Protein AF-A0A370PQ72-F1 (afdb_monomer_lite)

Secondary structure (DSSP, 8-state):
----PBP-HHHHHHHHHHHHHTT-HHHHHHHHHHTEEE-TTTSSEEEEEE-TTT-SEEES-EEEBSSSTT-EEEHHHHHHHHTT----GGGTT--B--BS-TT--GGG--SB--HHHHHHHHHHHHHTS----

Foldseek 3Di:
DDPFAFDDLVVLLVVLLVCLQVPVNVVSLVSQLQQWAQDPPPRWTFGPAAAPPPRHGAIHKKWAWSHDRRHIHHPVVVVCLVVVNDDPDPCNPTHTDIPVDPPDDPVSRDRGDDPVNVVVVVVVCVVVVDPDD

InterPro domains:
  IPR000433 Zinc finger, ZZ-type [PF00569] (47-80)
  IPR000433 Zinc finger, ZZ-type [SM00291] (45-87)
  IPR043145 Zinc finger, ZZ-type superfamily [G3DSA:3.30.60.90] (40-97)

Structure (mmCIF, N/CA/C/O backbone):
data_AF-A0A370PQ72-F1
#
_entry.id   AF-A0A370PQ72-F1
#
loop_
_atom_site.group_PDB
_atom_site.id
_atom_site.type_symbol
_atom_site.label_atom_id
_atom_site.label_alt_id
_atom_site.label_comp_id
_atom_site.label_asym_id
_atom_site.label_entity_id
_atom_site.label_seq_id
_atom_site.pdbx_PDB_ins_code
_atom_site.Cartn_x
_atom_site.Cartn_y
_atom_site.Cartn_z
_atom_site.occupancy
_atom_site.B_iso_or_equiv
_atom_site.auth_seq_id
_atom_site.auth_comp_id
_atom_site.auth_asym_id
_atom_site.auth_atom_id
_atom_site.pdbx_PDB_model_num
ATOM 1 N N . MET A 1 1 ? -9.631 19.372 22.341 1.00 42.56 1 MET A N 1
ATOM 2 C CA . MET A 1 1 ? -8.202 19.004 22.424 1.00 42.56 1 MET A CA 1
ATOM 3 C C . MET A 1 1 ? -7.981 17.812 21.500 1.00 42.56 1 MET A C 1
ATOM 5 O O . MET A 1 1 ? -8.591 16.778 21.732 1.00 42.56 1 MET A O 1
ATOM 9 N N . VAL A 1 2 ? -7.277 17.975 20.376 1.00 52.75 2 VAL A N 1
ATOM 10 C CA . VAL A 1 2 ? -7.075 16.874 19.415 1.00 52.75 2 VAL A CA 1
ATOM 11 C C . VAL A 1 2 ? -5.879 16.058 19.892 1.00 52.75 2 VAL A C 1
ATOM 13 O O . VAL A 1 2 ? -4.760 16.562 19.888 1.00 52.75 2 VAL A O 1
ATOM 16 N N . LEU A 1 3 ? -6.121 14.828 20.342 1.00 49.47 3 LEU A N 1
ATOM 17 C CA . LEU A 1 3 ? -5.055 13.859 20.578 1.00 49.47 3 LEU A CA 1
ATOM 18 C C . LEU A 1 3 ? -4.413 13.542 19.225 1.00 49.47 3 LEU A C 1
ATOM 20 O O . LEU A 1 3 ? -5.049 12.951 18.358 1.00 49.47 3 LEU A O 1
ATOM 24 N N . LYS A 1 4 ? -3.173 13.991 19.036 1.00 65.00 4 LYS A N 1
ATOM 25 C CA . LYS A 1 4 ? -2.342 13.650 17.882 1.00 65.00 4 LYS A CA 1
ATOM 26 C C . LYS A 1 4 ? -1.516 12.416 18.241 1.00 65.00 4 LYS A C 1
ATOM 28 O O . LYS A 1 4 ? -0.361 12.528 18.641 1.00 65.00 4 LYS A O 1
ATOM 33 N N . THR A 1 5 ? -2.137 11.242 18.192 1.00 78.56 5 THR A N 1
ATOM 34 C CA . THR A 1 5 ? -1.425 9.976 18.408 1.00 78.56 5 THR A CA 1
ATOM 35 C C . THR A 1 5 ? -0.536 9.715 17.200 1.00 78.56 5 THR A C 1
ATOM 37 O O . THR A 1 5 ? -1.042 9.681 16.078 1.00 78.56 5 THR A O 1
ATOM 40 N N . LYS A 1 6 ? 0.774 9.544 17.411 1.00 85.94 6 LYS A N 1
ATOM 41 C CA . LYS A 1 6 ? 1.697 9.176 16.330 1.00 85.94 6 LYS A CA 1
ATOM 42 C C . LYS A 1 6 ? 1.274 7.860 15.688 1.00 85.94 6 LYS A C 1
ATOM 44 O O . LYS A 1 6 ? 0.823 6.943 16.378 1.00 85.94 6 LYS A O 1
ATOM 49 N N . LYS A 1 7 ? 1.441 7.775 14.372 1.00 89.12 7 LYS A N 1
ATOM 50 C CA . LYS A 1 7 ? 1.219 6.539 13.629 1.00 89.12 7 LYS A CA 1
ATOM 51 C C . LYS A 1 7 ? 2.169 5.454 14.129 1.00 89.12 7 LYS A C 1
ATOM 53 O O . LYS A 1 7 ? 3.330 5.718 14.437 1.00 89.12 7 LYS A O 1
ATOM 58 N N . ASN A 1 8 ? 1.664 4.228 14.199 1.00 91.19 8 ASN A N 1
ATOM 59 C CA . ASN A 1 8 ? 2.478 3.047 14.444 1.00 91.19 8 ASN A CA 1
ATOM 60 C C . ASN A 1 8 ? 2.706 2.359 13.094 1.00 91.19 8 ASN A C 1
ATOM 62 O O . ASN A 1 8 ? 1.797 1.722 12.564 1.00 91.19 8 ASN A O 1
ATOM 66 N N . ALA A 1 9 ? 3.910 2.522 12.543 1.00 88.69 9 ALA A N 1
ATOM 67 C CA . ALA A 1 9 ? 4.260 1.997 11.225 1.00 88.69 9 ALA A CA 1
ATOM 68 C C . ALA A 1 9 ? 4.162 0.464 11.152 1.00 88.69 9 ALA A C 1
ATOM 70 O O . ALA A 1 9 ? 3.722 -0.062 10.134 1.00 88.69 9 ALA A O 1
ATOM 71 N N . PHE A 1 10 ? 4.488 -0.249 12.240 1.00 90.88 10 PHE A N 1
ATOM 72 C CA . PHE A 1 10 ? 4.355 -1.709 12.304 1.00 90.88 10 PHE A CA 1
ATOM 73 C C . PHE A 1 10 ? 2.891 -2.135 12.219 1.00 90.88 10 PHE A C 1
ATOM 75 O O . PHE A 1 10 ? 2.542 -2.959 11.384 1.00 90.88 10 PHE A O 1
ATOM 82 N N . PHE A 1 11 ? 2.017 -1.501 13.008 1.00 93.88 11 PHE A N 1
ATOM 83 C CA . PHE A 1 11 ? 0.578 -1.773 12.956 1.00 93.88 11 PHE A CA 1
ATOM 84 C C . PHE A 1 11 ? -0.001 -1.536 11.557 1.00 93.88 11 PHE A C 1
ATOM 86 O O . PHE A 1 11 ? -0.744 -2.369 11.050 1.00 93.88 11 PHE A O 1
ATOM 93 N N . LEU A 1 12 ? 0.333 -0.403 10.933 1.00 94.31 12 LEU A N 1
ATOM 94 C CA . LEU A 1 12 ? -0.157 -0.074 9.595 1.00 94.31 12 LEU A CA 1
ATOM 95 C C . LEU A 1 12 ? 0.387 -1.044 8.543 1.00 94.31 12 LEU A C 1
ATOM 97 O O . LEU A 1 12 ? -0.362 -1.471 7.671 1.00 94.31 12 LEU A O 1
ATOM 101 N N . SER A 1 13 ? 1.664 -1.417 8.643 1.00 91.94 13 SER A N 1
ATOM 102 C CA . SER A 1 13 ? 2.272 -2.426 7.776 1.00 91.94 13 SER A CA 1
ATOM 103 C C . SER A 1 13 ? 1.525 -3.755 7.887 1.00 91.94 13 SER A C 1
ATOM 105 O O . SER A 1 13 ? 0.974 -4.225 6.895 1.00 91.94 13 SER A O 1
ATOM 107 N N . ASP A 1 14 ? 1.414 -4.318 9.090 1.00 93.62 14 ASP A N 1
ATOM 108 C CA . ASP A 1 14 ? 0.747 -5.605 9.303 1.00 93.62 14 ASP A CA 1
ATOM 109 C C . ASP A 1 14 ? -0.715 -5.571 8.851 1.00 93.62 14 ASP A C 1
ATOM 111 O O . ASP A 1 14 ? -1.154 -6.450 8.112 1.00 93.62 14 ASP A O 1
ATOM 115 N N . LEU A 1 15 ? -1.463 -4.523 9.215 1.00 95.69 15 LEU A N 1
ATOM 116 C CA . LEU A 1 15 ? -2.854 -4.371 8.795 1.00 95.69 15 LEU A CA 1
ATOM 117 C C . LEU A 1 15 ? -2.986 -4.333 7.265 1.00 95.69 15 LEU A C 1
ATOM 119 O O . LEU A 1 15 ? -3.865 -4.997 6.720 1.00 95.69 15 LEU A O 1
ATOM 123 N N . SER A 1 16 ? -2.120 -3.591 6.567 1.00 95.88 16 SER A N 1
ATOM 124 C CA . SER A 1 16 ? -2.154 -3.523 5.100 1.00 95.88 16 SER A CA 1
ATOM 125 C C . SER A 1 16 ? -1.887 -4.880 4.439 1.00 95.88 16 SER A C 1
ATOM 127 O O . SER A 1 16 ? -2.586 -5.245 3.491 1.00 95.88 16 SER A O 1
ATOM 129 N N . TYR A 1 17 ? -0.962 -5.677 4.984 1.00 94.06 17 TYR A N 1
ATOM 130 C CA . TYR A 1 17 ? -0.685 -7.020 4.474 1.00 94.06 17 TYR A CA 1
ATOM 131 C C . TYR A 1 17 ? -1.814 -8.006 4.765 1.00 94.06 17 TYR A C 1
ATOM 133 O O . TYR A 1 17 ? -2.203 -8.745 3.864 1.00 94.06 17 TYR A O 1
ATOM 141 N N . TYR A 1 18 ? -2.405 -7.986 5.963 1.00 94.44 18 TYR A N 1
ATOM 142 C CA . TYR A 1 18 ? -3.556 -8.842 6.262 1.00 94.44 18 TYR A CA 1
ATOM 143 C C . TYR A 1 18 ? -4.759 -8.520 5.371 1.00 94.44 18 TYR A C 1
ATOM 145 O O . TYR A 1 18 ? -5.382 -9.436 4.840 1.00 94.44 18 TYR A O 1
ATOM 153 N N . LEU A 1 19 ? -5.062 -7.234 5.154 1.00 96.31 19 LEU A N 1
ATOM 154 C CA . LEU A 1 19 ? -6.135 -6.810 4.245 1.00 96.31 19 LEU A CA 1
ATOM 155 C C . LEU A 1 19 ? -5.877 -7.277 2.807 1.00 96.31 19 LEU A C 1
ATOM 157 O O . LEU A 1 19 ? -6.796 -7.732 2.131 1.00 96.31 19 LEU A O 1
ATOM 161 N N . THR A 1 20 ? -4.620 -7.228 2.368 1.00 94.88 20 THR A N 1
ATOM 162 C CA . THR A 1 20 ? -4.202 -7.753 1.064 1.00 94.88 20 THR A CA 1
ATOM 163 C C . THR A 1 20 ? -4.428 -9.265 0.972 1.00 94.88 20 THR A C 1
ATOM 165 O O . THR A 1 20 ? -5.039 -9.734 0.018 1.00 94.88 20 THR A O 1
ATOM 168 N N . GLN A 1 21 ? -4.018 -10.031 1.988 1.00 91.88 21 GLN A N 1
ATOM 169 C CA . GLN A 1 21 ? -4.162 -11.493 2.010 1.00 91.88 21 GLN A CA 1
ATOM 170 C C . GLN A 1 21 ? -5.618 -11.971 1.972 1.00 91.88 21 GLN A C 1
ATOM 172 O O . GLN A 1 21 ? -5.893 -13.042 1.437 1.00 91.88 21 GLN A O 1
ATOM 177 N N . ILE A 1 22 ? -6.551 -11.192 2.524 1.00 93.31 22 ILE A N 1
ATOM 178 C CA . ILE A 1 22 ? -7.988 -11.500 2.465 1.00 93.31 22 ILE A CA 1
ATOM 179 C C . ILE A 1 22 ? -8.682 -10.914 1.224 1.00 93.31 22 ILE A C 1
ATOM 181 O O . ILE A 1 22 ? -9.898 -11.037 1.093 1.00 93.31 22 ILE A O 1
ATOM 185 N N . GLY A 1 23 ? -7.934 -10.272 0.321 1.00 94.25 23 GLY A N 1
ATOM 186 C CA . GLY A 1 23 ? -8.447 -9.704 -0.927 1.00 94.25 23 GLY A CA 1
ATOM 187 C C . GLY A 1 23 ? -9.127 -8.335 -0.800 1.00 94.25 23 GLY A C 1
ATOM 188 O O . GLY A 1 23 ? -9.688 -7.845 -1.779 1.00 94.25 23 GLY A O 1
ATOM 189 N N . ASP A 1 24 ? -9.074 -7.674 0.362 1.00 96.69 24 ASP A N 1
ATOM 190 C CA . ASP A 1 24 ? -9.580 -6.303 0.543 1.00 96.69 24 ASP A CA 1
ATOM 191 C C . ASP A 1 24 ? -8.512 -5.275 0.145 1.00 96.69 24 ASP A C 1
ATOM 193 O O . ASP A 1 24 ? -7.982 -4.509 0.955 1.00 96.69 24 ASP A O 1
ATOM 197 N N . PHE A 1 25 ? -8.184 -5.271 -1.147 1.00 96.38 25 PHE A N 1
ATOM 198 C CA . PHE A 1 25 ? -7.157 -4.404 -1.728 1.00 96.38 25 PHE A CA 1
ATOM 199 C C . PHE A 1 25 ? -7.493 -2.913 -1.613 1.00 96.38 25 PHE A C 1
ATOM 201 O O . PHE A 1 25 ? -6.591 -2.077 -1.505 1.00 96.38 25 PHE A O 1
ATOM 208 N N . ALA A 1 26 ? -8.784 -2.569 -1.598 1.00 96.50 26 ALA A N 1
ATOM 209 C CA . ALA A 1 26 ? -9.236 -1.196 -1.412 1.00 96.50 26 ALA A CA 1
ATOM 210 C C . ALA A 1 26 ? -8.861 -0.693 -0.011 1.00 96.50 26 ALA A C 1
ATOM 212 O O . ALA A 1 26 ? -8.231 0.357 0.128 1.00 96.50 26 ALA A O 1
ATOM 213 N N . SER A 1 27 ? -9.167 -1.471 1.033 1.00 97.50 27 SER A N 1
ATOM 214 C CA . SER A 1 27 ? -8.780 -1.106 2.396 1.00 97.50 27 SER A CA 1
ATOM 215 C C . SER A 1 27 ? -7.268 -1.198 2.602 1.00 97.50 27 SER A C 1
ATOM 217 O O . SER A 1 27 ? -6.702 -0.334 3.269 1.00 97.50 27 SER A O 1
ATOM 219 N N . ALA A 1 28 ? -6.594 -2.182 1.997 1.00 97.12 28 ALA A N 1
ATOM 220 C CA . ALA A 1 28 ? -5.136 -2.293 2.048 1.00 97.12 28 ALA A CA 1
ATOM 221 C C . ALA A 1 28 ? -4.445 -1.039 1.490 1.00 97.12 28 ALA A C 1
ATOM 223 O O . ALA A 1 28 ? -3.557 -0.486 2.137 1.00 97.12 28 ALA A O 1
ATOM 224 N N . THR A 1 29 ? -4.902 -0.538 0.338 1.00 97.25 29 THR A N 1
ATOM 225 C CA . THR A 1 29 ? -4.399 0.697 -0.287 1.00 97.25 29 THR A CA 1
ATOM 226 C C . THR A 1 29 ? -4.538 1.906 0.639 1.00 97.25 29 THR A C 1
ATOM 228 O O . THR A 1 29 ? -3.579 2.657 0.828 1.00 97.25 29 THR A O 1
ATOM 231 N N . ILE A 1 30 ? -5.701 2.066 1.285 1.00 96.62 30 ILE A N 1
ATOM 232 C CA . ILE A 1 30 ? -5.940 3.157 2.245 1.00 96.62 30 ILE A CA 1
ATOM 233 C C . ILE A 1 30 ? -4.932 3.096 3.399 1.00 96.62 30 ILE A C 1
ATOM 235 O O . ILE A 1 30 ? -4.382 4.127 3.791 1.00 96.62 30 ILE A O 1
ATOM 239 N N . VAL A 1 31 ? -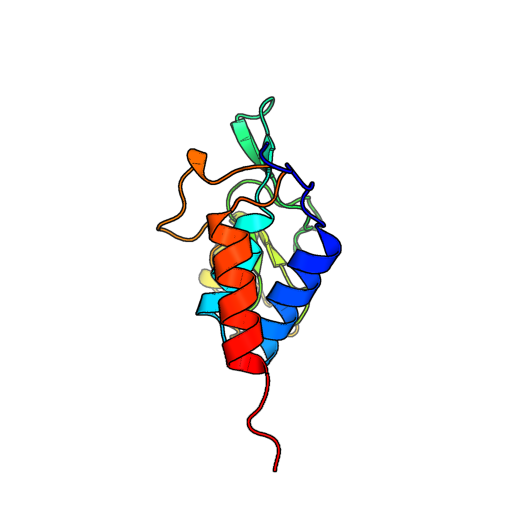4.662 1.900 3.931 1.00 96.62 31 VAL A N 1
ATOM 240 C CA . VAL A 1 31 ? -3.708 1.706 5.034 1.00 96.62 31 VAL A CA 1
ATOM 241 C C . VAL A 1 31 ? -2.267 1.927 4.573 1.00 96.62 31 VAL A C 1
ATOM 243 O O . VAL A 1 31 ? -1.518 2.622 5.259 1.00 96.62 31 VAL A O 1
ATOM 246 N N . HIS A 1 32 ? -1.879 1.420 3.402 1.00 96.25 32 HIS A N 1
ATOM 247 C CA . HIS A 1 32 ? -0.554 1.664 2.828 1.00 96.25 32 HIS A CA 1
ATOM 248 C C . HIS A 1 32 ? -0.279 3.161 2.636 1.00 96.25 32 HIS A C 1
ATOM 250 O O . HIS A 1 32 ? 0.792 3.634 3.015 1.00 96.25 32 HIS A O 1
ATOM 256 N N . ASN A 1 33 ? -1.252 3.928 2.138 1.00 96.00 33 ASN A N 1
ATOM 257 C CA . ASN A 1 33 ? -1.134 5.382 2.007 1.00 96.00 33 ASN A CA 1
ATOM 258 C C . ASN A 1 33 ? -0.859 6.084 3.347 1.00 96.00 33 ASN A C 1
ATOM 260 O O . ASN A 1 33 ? -0.202 7.124 3.381 1.00 96.00 33 ASN A O 1
ATOM 264 N N . GLN A 1 34 ? -1.319 5.525 4.473 1.00 94.44 34 GLN A N 1
ATOM 265 C CA . GLN A 1 34 ? -1.025 6.101 5.786 1.00 94.44 34 GLN A CA 1
ATOM 266 C C . GLN A 1 34 ? 0.436 5.948 6.209 1.00 94.44 34 GLN A C 1
ATOM 268 O O . GLN A 1 34 ? 0.862 6.700 7.086 1.00 94.44 34 GLN A O 1
ATOM 273 N N . ASN A 1 35 ? 1.195 5.035 5.603 1.00 91.69 35 ASN A N 1
ATOM 274 C CA . ASN A 1 35 ? 2.621 4.847 5.870 1.00 91.69 35 ASN A CA 1
ATOM 275 C C . ASN A 1 35 ? 3.531 5.779 5.054 1.00 91.69 35 ASN A C 1
ATOM 277 O O . ASN A 1 35 ? 4.750 5.713 5.208 1.00 91.69 35 ASN A O 1
ATOM 281 N N . ILE A 1 36 ? 2.967 6.648 4.211 1.00 93.00 36 ILE A N 1
ATOM 282 C CA . ILE A 1 36 ? 3.745 7.611 3.432 1.00 93.00 36 ILE A CA 1
ATOM 283 C C . ILE A 1 36 ? 4.254 8.719 4.353 1.00 93.00 36 ILE A C 1
ATOM 285 O O . ILE A 1 36 ? 3.474 9.411 5.014 1.00 93.00 36 ILE A O 1
ATOM 289 N N . VAL A 1 37 ? 5.570 8.918 4.349 1.00 88.12 37 VAL A N 1
ATOM 290 C CA . VAL A 1 37 ? 6.231 10.032 5.026 1.00 88.12 37 VAL A CA 1
ATOM 291 C C . VAL A 1 37 ? 6.673 11.033 3.968 1.00 88.12 37 VAL A C 1
ATOM 293 O O . VAL A 1 37 ? 7.389 10.691 3.033 1.00 88.12 37 VAL A O 1
ATOM 296 N N . VAL A 1 38 ? 6.245 12.287 4.101 1.00 84.38 38 VAL A N 1
ATOM 297 C CA . VAL A 1 38 ? 6.730 13.365 3.234 1.00 84.38 38 VAL A CA 1
ATOM 298 C C . VAL A 1 38 ? 8.076 13.823 3.782 1.00 84.38 38 VAL A C 1
ATOM 300 O O . VAL A 1 38 ? 8.128 14.439 4.849 1.00 84.38 38 VAL A O 1
ATOM 303 N N . ASP A 1 39 ? 9.164 13.503 3.081 1.00 76.19 39 ASP A N 1
ATOM 304 C CA . ASP A 1 39 ? 10.495 13.951 3.476 1.00 76.19 39 ASP A CA 1
ATOM 305 C C . ASP A 1 39 ? 10.646 15.443 3.148 1.00 76.19 39 ASP A C 1
ATOM 307 O O . ASP A 1 39 ? 10.745 15.853 1.988 1.00 76.19 39 ASP A O 1
ATOM 311 N N . ALA A 1 40 ? 10.660 16.268 4.196 1.00 68.06 40 ALA A N 1
ATOM 312 C CA . ALA A 1 40 ? 10.798 17.717 4.090 1.00 68.06 40 ALA A CA 1
ATOM 313 C C . ALA A 1 40 ? 12.170 18.168 3.550 1.00 68.06 40 ALA A C 1
ATOM 315 O O . ALA A 1 40 ? 12.319 19.332 3.185 1.00 68.06 40 ALA A O 1
ATOM 316 N N . THR A 1 41 ? 13.165 17.277 3.513 1.00 67.25 41 THR A N 1
ATOM 317 C CA . THR A 1 41 ? 14.538 17.582 3.086 1.00 67.25 41 THR A CA 1
ATOM 318 C C . THR A 1 41 ? 14.797 17.232 1.622 1.00 67.25 41 THR A C 1
ATOM 320 O O . THR A 1 41 ? 15.470 17.993 0.931 1.00 67.25 41 THR A O 1
ATOM 323 N N . MET A 1 42 ? 14.226 16.125 1.136 1.00 60.97 42 MET A N 1
ATOM 324 C CA . MET A 1 42 ? 14.432 15.618 -0.229 1.00 60.97 42 MET A CA 1
ATOM 325 C C . MET A 1 42 ? 13.270 15.949 -1.180 1.00 60.97 42 MET A C 1
ATOM 327 O O . MET A 1 42 ? 13.407 15.805 -2.390 1.00 60.97 42 MET A O 1
ATOM 331 N N . GLY A 1 43 ? 12.111 16.375 -0.664 1.00 64.12 43 GLY A N 1
ATOM 332 C CA . GLY A 1 43 ? 10.915 16.659 -1.471 1.00 64.12 43 GLY A CA 1
ATOM 333 C C . GLY A 1 43 ? 10.199 15.410 -2.003 1.00 64.12 43 GLY A C 1
ATOM 334 O O . GLY A 1 43 ? 9.087 15.520 -2.536 1.00 64.12 43 GLY A O 1
ATOM 335 N N . ASP A 1 44 ? 10.780 14.230 -1.806 1.00 81.00 44 ASP A N 1
ATOM 336 C CA . ASP A 1 44 ? 10.224 12.944 -2.204 1.00 81.00 44 ASP A CA 1
ATOM 337 C C . ASP A 1 44 ? 9.407 12.271 -1.095 1.00 81.00 44 ASP A C 1
ATOM 339 O O . ASP A 1 44 ? 9.433 12.639 0.082 1.00 81.00 44 ASP A O 1
ATOM 343 N N . LEU A 1 45 ? 8.610 11.289 -1.510 1.00 91.06 45 LEU A N 1
ATOM 344 C CA . LEU A 1 45 ? 7.811 10.457 -0.619 1.00 91.06 45 LEU A CA 1
ATOM 345 C C . LEU A 1 45 ? 8.673 9.296 -0.130 1.00 91.06 45 LEU A C 1
ATOM 347 O O . LEU A 1 45 ? 9.158 8.512 -0.941 1.00 91.06 45 LEU A O 1
ATOM 351 N N . ALA A 1 46 ? 8.865 9.180 1.176 1.00 91.00 46 ALA A N 1
ATOM 352 C CA . ALA A 1 46 ? 9.579 8.071 1.782 1.00 91.00 46 ALA A CA 1
ATOM 353 C C . ALA A 1 46 ? 8.594 6.996 2.245 1.00 91.00 46 ALA A C 1
ATOM 355 O O . ALA A 1 46 ? 7.549 7.291 2.837 1.00 91.00 46 ALA A O 1
ATOM 356 N N . HIS A 1 47 ? 8.964 5.738 2.016 1.00 91.75 47 HIS A N 1
ATOM 357 C CA . HIS A 1 47 ? 8.252 4.578 2.537 1.00 91.75 47 HIS A CA 1
ATOM 358 C C . HIS A 1 47 ? 9.131 3.866 3.559 1.00 91.75 47 HIS A C 1
ATOM 360 O O . HIS A 1 47 ? 10.334 3.718 3.359 1.00 91.75 47 HIS A O 1
ATOM 366 N N . GLY A 1 48 ? 8.532 3.363 4.637 1.00 89.19 48 GLY A N 1
ATOM 367 C CA . GLY A 1 48 ? 9.209 2.473 5.588 1.00 89.19 48 GLY A CA 1
ATOM 368 C C . GLY A 1 48 ? 9.421 1.057 5.036 1.00 89.19 48 GLY A C 1
ATOM 369 O O . GLY A 1 48 ? 9.104 0.098 5.729 1.00 89.19 48 GLY A O 1
ATOM 370 N N . ALA A 1 49 ? 9.861 0.927 3.781 1.00 92.50 49 ALA A N 1
ATOM 371 C CA . ALA A 1 49 ? 10.013 -0.336 3.062 1.00 92.50 49 ALA A CA 1
ATOM 372 C C . ALA A 1 49 ? 11.271 -0.339 2.180 1.00 92.50 49 ALA A C 1
ATOM 374 O O . ALA A 1 49 ? 11.736 0.710 1.725 1.00 92.50 49 ALA A O 1
ATOM 375 N N . ILE A 1 50 ? 11.794 -1.539 1.934 1.00 95.06 50 ILE A N 1
ATOM 376 C CA . ILE A 1 50 ? 12.963 -1.807 1.093 1.00 95.06 50 ILE A CA 1
ATOM 377 C C . ILE A 1 50 ? 12.475 -2.546 -0.151 1.00 95.06 50 ILE A C 1
ATOM 379 O O . ILE A 1 50 ? 11.588 -3.385 -0.055 1.00 95.06 50 ILE A O 1
ATOM 383 N N . CYS A 1 51 ? 13.031 -2.225 -1.316 1.00 95.69 51 CYS A N 1
ATOM 384 C CA . CYS A 1 51 ? 12.721 -2.937 -2.550 1.00 95.69 51 CYS A CA 1
ATOM 385 C C . CYS A 1 51 ? 13.330 -4.342 -2.513 1.00 95.69 51 CYS A C 1
ATOM 387 O O . CYS A 1 51 ? 14.552 -4.470 -2.470 1.00 95.69 51 CYS A O 1
ATOM 389 N N . ASP A 1 52 ? 12.521 -5.389 -2.640 1.00 94.62 52 ASP A N 1
ATOM 390 C CA . ASP A 1 52 ? 12.982 -6.787 -2.625 1.00 94.62 52 ASP A CA 1
ATOM 391 C C . ASP A 1 52 ? 13.823 -7.181 -3.848 1.00 94.62 52 ASP A C 1
ATOM 393 O O . ASP A 1 52 ? 14.403 -8.263 -3.902 1.00 94.62 52 ASP A O 1
ATOM 397 N N . SER A 1 53 ? 13.898 -6.314 -4.861 1.00 92.75 53 SER A N 1
ATOM 398 C CA . SER A 1 53 ? 14.711 -6.552 -6.054 1.00 92.75 53 SER A CA 1
ATOM 399 C C . SER A 1 53 ? 16.072 -5.863 -6.006 1.00 92.75 53 SER A C 1
ATOM 401 O O . SER A 1 53 ? 17.087 -6.508 -6.269 1.00 92.75 53 SER A O 1
ATOM 403 N N . CYS A 1 54 ? 16.115 -4.557 -5.717 1.00 94.56 54 CYS A N 1
ATOM 404 C CA . CYS A 1 54 ? 17.371 -3.799 -5.701 1.00 94.56 54 CYS A CA 1
ATOM 405 C C . CYS A 1 54 ? 17.953 -3.603 -4.297 1.00 94.56 54 CYS A C 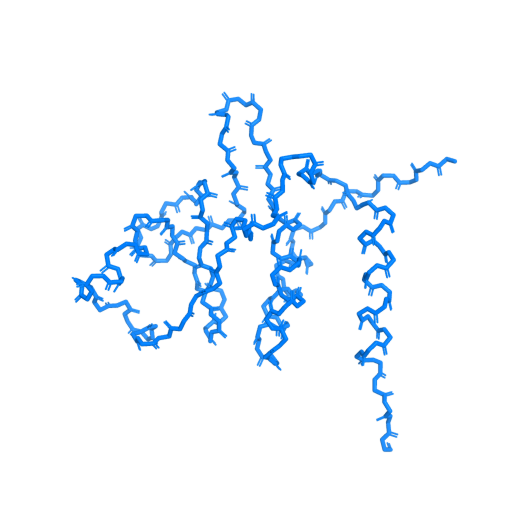1
ATOM 407 O O . CYS A 1 54 ? 19.109 -3.213 -4.191 1.00 94.56 54 CYS A O 1
ATOM 409 N N . HIS A 1 55 ? 17.196 -3.931 -3.247 1.00 95.38 55 HIS A N 1
ATOM 410 C CA . HIS A 1 55 ? 17.566 -3.795 -1.834 1.00 95.38 55 HIS A CA 1
ATOM 411 C C . HIS A 1 55 ? 17.791 -2.351 -1.355 1.00 95.38 55 HIS A C 1
ATOM 413 O O . HIS A 1 55 ? 18.325 -2.140 -0.267 1.00 95.38 55 HIS A O 1
ATOM 419 N N . ASP A 1 56 ? 17.336 -1.360 -2.124 1.00 95.88 56 ASP A N 1
ATOM 420 C CA . ASP A 1 56 ? 17.357 0.048 -1.723 1.00 95.88 56 ASP A CA 1
ATOM 421 C C . ASP A 1 56 ? 16.065 0.453 -1.004 1.00 95.88 56 ASP A C 1
ATOM 423 O O . ASP A 1 56 ? 14.987 -0.104 -1.249 1.00 95.88 56 ASP A O 1
ATOM 427 N N . SER A 1 57 ? 16.158 1.481 -0.157 1.00 95.00 57 SER A N 1
ATOM 428 C CA . SER A 1 57 ? 14.991 2.149 0.426 1.00 95.00 57 SER A CA 1
ATOM 429 C C . SER A 1 57 ? 14.064 2.682 -0.667 1.00 95.00 57 SER A C 1
ATOM 431 O O . SER A 1 57 ? 14.510 3.321 -1.623 1.00 95.00 57 SER A O 1
ATOM 433 N N . ILE A 1 58 ? 12.759 2.456 -0.518 1.00 95.44 58 ILE A N 1
ATOM 434 C CA . ILE A 1 58 ? 11.786 2.875 -1.527 1.00 95.44 58 ILE A CA 1
ATOM 435 C C . ILE A 1 58 ? 11.426 4.351 -1.343 1.00 95.44 58 ILE A C 1
ATOM 437 O O . ILE A 1 58 ? 10.816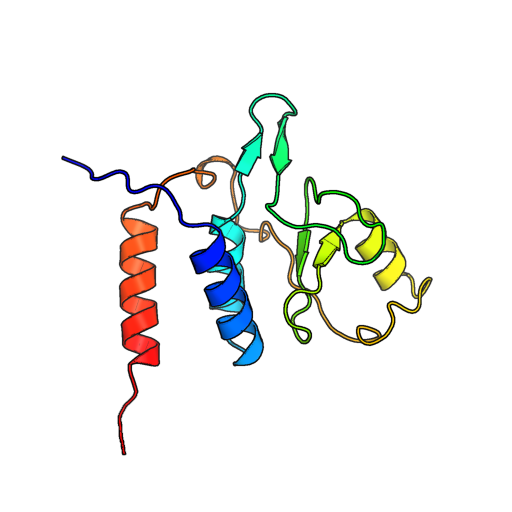 4.745 -0.346 1.00 95.44 58 ILE A O 1
ATOM 441 N N . MET A 1 59 ? 11.748 5.142 -2.367 1.00 94.44 59 MET A N 1
ATOM 442 C CA . MET A 1 59 ? 11.375 6.549 -2.499 1.00 94.44 59 MET A CA 1
ATOM 443 C C . MET A 1 59 ? 10.392 6.739 -3.663 1.00 94.44 59 MET A C 1
ATOM 445 O O . MET A 1 59 ? 10.417 5.998 -4.650 1.00 94.44 59 MET A O 1
ATOM 449 N N . GLY A 1 60 ? 9.521 7.740 -3.562 1.00 94.19 60 GLY A N 1
ATOM 450 C CA . GLY A 1 60 ? 8.509 8.048 -4.568 1.00 94.19 60 GLY A CA 1
ATOM 451 C C . GLY A 1 60 ? 7.359 7.041 -4.554 1.00 94.19 60 GLY A C 1
ATOM 452 O O . GLY A 1 60 ? 6.539 7.048 -3.635 1.00 94.19 60 GLY A O 1
ATOM 453 N N . ILE A 1 61 ? 7.268 6.202 -5.590 1.00 95.94 61 ILE A N 1
ATOM 454 C CA . ILE A 1 61 ? 6.195 5.208 -5.735 1.00 95.94 61 ILE A CA 1
ATOM 455 C C . ILE A 1 61 ? 6.691 3.835 -5.275 1.00 95.94 61 ILE A C 1
ATOM 457 O O . ILE A 1 61 ? 7.701 3.322 -5.768 1.00 95.94 61 ILE A O 1
ATOM 461 N N . ARG A 1 62 ? 5.924 3.235 -4.369 1.00 97.31 62 ARG A N 1
ATOM 462 C CA . ARG A 1 62 ? 6.052 1.871 -3.869 1.00 97.31 62 ARG A CA 1
ATOM 463 C C . ARG A 1 62 ? 4.980 0.982 -4.489 1.00 97.31 62 ARG A C 1
ATOM 465 O O . ARG A 1 62 ? 3.818 1.376 -4.585 1.00 97.31 62 ARG A O 1
ATOM 472 N N . TYR A 1 63 ? 5.375 -0.233 -4.838 1.00 97.12 63 TYR A N 1
ATOM 473 C CA . TYR A 1 63 ? 4.510 -1.259 -5.394 1.00 97.12 63 TYR A CA 1
ATOM 474 C C . TYR A 1 63 ? 4.522 -2.493 -4.480 1.00 97.12 63 TYR A C 1
ATOM 476 O O . TYR A 1 63 ? 5.394 -3.343 -4.660 1.00 97.12 63 TYR A O 1
ATOM 484 N N . PRO A 1 64 ? 3.628 -2.597 -3.474 1.00 96.38 64 PRO A N 1
ATOM 485 C CA . PRO A 1 64 ? 3.470 -3.826 -2.700 1.00 96.38 64 PRO A CA 1
ATOM 486 C C . PRO A 1 64 ? 2.745 -4.887 -3.536 1.00 96.38 64 PRO A C 1
ATOM 488 O O . PRO A 1 64 ? 1.763 -4.593 -4.225 1.00 96.38 64 PRO A O 1
ATOM 491 N N . CYS A 1 65 ? 3.227 -6.126 -3.482 1.00 95.38 65 CYS A N 1
ATOM 492 C CA . CYS A 1 65 ? 2.598 -7.264 -4.142 1.00 95.38 65 CYS A CA 1
ATOM 493 C C . CYS A 1 65 ? 1.227 -7.534 -3.519 1.00 95.38 65 CYS A C 1
ATOM 495 O O . CYS A 1 65 ? 1.090 -7.574 -2.298 1.00 95.38 65 CYS A O 1
ATOM 497 N N . ASN A 1 66 ? 0.212 -7.768 -4.350 1.00 94.06 66 ASN A N 1
ATOM 498 C CA . ASN A 1 66 ? -1.130 -8.066 -3.851 1.00 94.06 66 ASN A CA 1
ATOM 499 C C . ASN A 1 66 ? -1.325 -9.541 -3.446 1.00 94.06 66 ASN A C 1
ATOM 501 O O . ASN A 1 66 ? -2.394 -9.919 -2.976 1.00 94.06 66 ASN A O 1
ATOM 505 N N . THR A 1 67 ? -0.307 -10.376 -3.658 1.00 91.56 67 THR A N 1
ATOM 506 C CA . THR A 1 67 ? -0.359 -11.823 -3.416 1.00 91.56 67 THR A CA 1
ATOM 507 C C . THR A 1 67 ? 0.653 -12.248 -2.354 1.00 91.56 67 THR A C 1
ATOM 509 O O . THR A 1 67 ? 0.335 -13.029 -1.458 1.00 91.56 67 THR A O 1
ATOM 512 N N . CYS A 1 68 ? 1.880 -11.729 -2.430 1.00 90.81 68 CYS A N 1
ATOM 513 C CA . CYS A 1 68 ? 2.954 -12.083 -1.510 1.00 90.81 68 CYS A CA 1
ATOM 514 C C . CYS A 1 68 ? 2.991 -11.115 -0.322 1.00 90.81 68 CYS A C 1
ATOM 516 O O . CYS A 1 68 ? 3.050 -9.901 -0.530 1.00 90.81 68 CYS A O 1
ATOM 518 N N . PRO A 1 69 ? 3.017 -11.619 0.921 1.00 86.81 69 PRO A N 1
ATOM 519 C CA . PRO A 1 69 ? 3.201 -10.762 2.078 1.00 86.81 69 PRO A CA 1
ATOM 520 C C . PRO A 1 69 ? 4.626 -10.200 2.078 1.00 86.81 69 PRO A C 1
ATOM 522 O O . PRO A 1 69 ? 5.581 -10.926 1.809 1.00 86.81 69 PRO A O 1
ATOM 525 N N . TYR A 1 70 ? 4.758 -8.920 2.415 1.00 88.00 70 TYR A N 1
ATOM 526 C CA . TYR A 1 70 ? 6.047 -8.241 2.567 1.00 88.00 70 TYR A CA 1
ATOM 527 C C . TYR A 1 70 ? 6.954 -8.252 1.327 1.00 88.00 70 TYR A C 1
ATOM 529 O O . TYR A 1 70 ? 8.166 -8.195 1.488 1.00 88.00 70 TYR A O 1
ATOM 537 N N . TYR A 1 71 ? 6.386 -8.315 0.116 1.00 93.06 71 TYR A N 1
ATOM 538 C CA . TYR A 1 71 ? 7.150 -8.149 -1.124 1.00 93.06 71 TYR A CA 1
ATOM 539 C C . TYR A 1 71 ? 6.828 -6.804 -1.776 1.00 93.06 71 TYR A C 1
ATOM 541 O O . TYR A 1 71 ? 5.702 -6.577 -2.222 1.00 93.06 71 TYR A O 1
ATOM 549 N N . ASP A 1 72 ? 7.819 -5.929 -1.863 1.00 95.62 72 ASP A N 1
ATOM 550 C CA . ASP A 1 72 ? 7.712 -4.559 -2.335 1.00 95.62 72 ASP A CA 1
ATOM 551 C C . ASP A 1 72 ? 8.696 -4.278 -3.474 1.00 95.62 72 ASP A C 1
ATOM 553 O O . ASP A 1 72 ? 9.880 -4.605 -3.415 1.00 95.62 72 ASP A O 1
ATOM 557 N N . LEU A 1 73 ? 8.231 -3.577 -4.506 1.00 95.81 73 LEU A N 1
ATOM 558 C CA . LEU A 1 73 ? 9.083 -3.043 -5.564 1.00 95.81 73 LEU A CA 1
ATOM 559 C C . LEU A 1 73 ? 9.089 -1.513 -5.537 1.00 95.81 73 LEU A C 1
ATOM 561 O O . LEU A 1 73 ? 8.068 -0.858 -5.323 1.00 95.81 73 LEU A O 1
ATOM 565 N N . CYS A 1 74 ? 10.251 -0.921 -5.803 1.00 96.81 74 CYS A N 1
ATOM 566 C CA . CYS A 1 74 ? 10.339 0.490 -6.163 1.00 96.81 74 CYS A CA 1
ATOM 567 C C . CYS A 1 74 ? 9.893 0.705 -7.619 1.00 96.81 74 CYS A C 1
ATOM 569 O O . CYS A 1 74 ? 9.784 -0.239 -8.407 1.00 96.81 74 CYS A O 1
ATOM 571 N N . HIS A 1 75 ? 9.681 1.964 -8.008 1.00 96.06 75 HIS A N 1
ATOM 572 C CA . HIS A 1 75 ? 9.219 2.297 -9.357 1.00 96.06 75 HIS A CA 1
ATOM 573 C C . HIS A 1 75 ? 10.114 1.766 -10.487 1.00 96.06 75 HIS A C 1
ATOM 575 O O . HIS A 1 75 ? 9.602 1.243 -11.476 1.00 96.06 75 HIS A O 1
ATOM 581 N N . SER A 1 76 ? 11.439 1.849 -10.342 1.00 94.81 76 SER A N 1
ATOM 582 C CA . SER A 1 76 ? 12.372 1.381 -11.372 1.00 94.81 76 SER A CA 1
ATOM 583 C C . SER A 1 76 ? 12.341 -0.141 -11.536 1.00 94.81 76 SER A C 1
ATOM 585 O O . SER A 1 76 ? 12.351 -0.633 -12.665 1.00 94.81 76 SER A O 1
ATOM 587 N N . CYS A 1 77 ? 12.245 -0.897 -10.438 1.00 94.81 77 CYS A N 1
ATOM 588 C CA . CYS A 1 77 ? 12.084 -2.350 -10.492 1.00 94.81 77 CYS A CA 1
ATOM 589 C C . CYS A 1 77 ? 10.713 -2.755 -11.044 1.00 94.81 77 CYS A C 1
ATOM 591 O O . CYS A 1 77 ? 10.650 -3.677 -11.854 1.00 94.81 77 CYS A O 1
ATOM 593 N N . MET A 1 78 ? 9.642 -2.034 -10.699 1.00 95.56 78 MET A N 1
ATOM 594 C CA . MET A 1 78 ? 8.312 -2.288 -11.262 1.00 95.56 78 MET A CA 1
ATOM 595 C C . MET A 1 78 ? 8.262 -2.038 -12.778 1.00 95.56 78 MET A C 1
ATOM 597 O O . MET A 1 78 ? 7.648 -2.813 -13.504 1.00 95.56 78 MET A O 1
ATOM 601 N N . SER A 1 79 ? 8.949 -1.009 -13.286 1.00 93.88 79 SER A N 1
ATOM 602 C CA . SER A 1 79 ? 9.050 -0.782 -14.738 1.00 93.88 79 SER A CA 1
ATOM 603 C C . SER A 1 79 ? 9.682 -1.985 -15.446 1.00 93.88 79 SER A C 1
ATOM 605 O O . SER A 1 79 ? 9.155 -2.467 -16.440 1.00 93.88 79 SER A O 1
ATOM 607 N N . ARG A 1 80 ? 10.769 -2.534 -14.886 1.00 90.81 80 ARG A N 1
ATOM 608 C CA . ARG A 1 80 ? 11.439 -3.727 -15.437 1.00 90.81 80 ARG A CA 1
ATOM 609 C C . ARG A 1 80 ? 10.573 -4.985 -15.345 1.00 90.81 80 ARG A C 1
ATOM 611 O O . ARG A 1 80 ? 10.665 -5.843 -16.220 1.00 90.81 80 ARG A O 1
ATOM 618 N N . TYR A 1 81 ? 9.767 -5.099 -14.288 1.00 90.75 81 TYR A N 1
ATOM 619 C CA . TYR A 1 81 ? 8.764 -6.154 -14.135 1.00 90.75 81 TYR A CA 1
ATOM 620 C C . TYR A 1 81 ? 7.721 -6.091 -15.252 1.00 90.75 81 TYR A C 1
ATOM 622 O O . TYR A 1 81 ? 7.490 -7.093 -15.925 1.00 90.75 81 TYR A O 1
ATOM 630 N N . ALA A 1 82 ? 7.152 -4.909 -15.498 1.00 87.06 82 ALA A N 1
ATOM 631 C CA . ALA A 1 82 ? 6.128 -4.702 -16.518 1.00 87.06 82 ALA A CA 1
ATOM 632 C C . ALA A 1 82 ? 6.632 -4.980 -17.946 1.00 87.06 82 ALA A C 1
ATOM 634 O O . ALA A 1 82 ? 5.893 -5.526 -18.761 1.00 87.06 82 ALA A O 1
ATOM 635 N N . ASP A 1 83 ? 7.903 -4.683 -18.226 1.00 86.12 83 ASP A N 1
ATOM 636 C CA . ASP A 1 83 ? 8.523 -4.929 -19.534 1.00 86.12 83 ASP A CA 1
ATOM 637 C C . ASP A 1 83 ? 8.847 -6.418 -19.792 1.00 86.12 83 ASP A C 1
ATOM 639 O O . ASP A 1 83 ? 9.441 -6.763 -20.814 1.00 86.12 83 ASP A O 1
ATOM 643 N N . GLY A 1 84 ? 8.512 -7.320 -18.858 1.00 74.81 84 GLY A N 1
ATOM 644 C CA . GLY A 1 84 ? 8.854 -8.746 -18.935 1.00 74.81 84 GLY A CA 1
ATOM 645 C C . GLY A 1 84 ? 10.359 -9.020 -18.828 1.00 74.81 84 GLY A C 1
ATOM 646 O O . GLY A 1 84 ? 10.813 -10.131 -19.097 1.00 74.81 84 GLY A O 1
ATOM 647 N N . GLY A 1 85 ? 11.144 -8.006 -18.448 1.00 61.03 85 GLY A N 1
ATOM 648 C CA . GLY A 1 85 ? 12.604 -8.028 -18.479 1.00 61.03 85 GLY A CA 1
ATOM 649 C C . GLY A 1 85 ? 13.256 -8.734 -17.292 1.00 61.03 85 GLY A C 1
ATOM 650 O O . GLY A 1 85 ? 14.466 -8.957 -17.315 1.00 61.03 85 GLY A O 1
ATOM 651 N N . ALA A 1 86 ? 12.499 -9.093 -16.252 1.00 62.22 86 ALA A N 1
ATOM 652 C CA . ALA A 1 86 ? 13.043 -9.806 -15.103 1.00 62.22 86 ALA A CA 1
ATOM 653 C C . ALA A 1 86 ? 12.060 -10.831 -14.523 1.00 62.22 86 ALA A C 1
ATOM 655 O O . ALA A 1 86 ? 10.868 -10.580 -14.371 1.00 62.22 86 ALA A O 1
ATOM 656 N N . THR A 1 87 ? 12.592 -12.001 -14.167 1.00 64.44 87 THR A N 1
ATOM 657 C CA . THR A 1 87 ? 11.908 -13.001 -13.345 1.00 64.44 87 THR A CA 1
ATOM 658 C C . THR A 1 87 ? 12.083 -12.608 -11.882 1.00 64.44 87 THR A C 1
ATOM 660 O O . THR A 1 87 ? 13.143 -12.836 -11.296 1.00 64.44 87 THR A O 1
ATOM 663 N N . PHE A 1 88 ? 11.064 -12.006 -11.275 1.00 72.50 88 PHE A N 1
ATOM 664 C CA . PHE A 1 88 ? 11.090 -11.583 -9.868 1.00 72.50 88 PHE A CA 1
ATOM 665 C C . PHE A 1 88 ? 10.707 -12.746 -8.944 1.00 72.50 88 PHE A C 1
ATOM 667 O O . PHE A 1 88 ? 9.773 -12.669 -8.148 1.00 72.50 88 PHE A O 1
ATOM 674 N N . GLY A 1 89 ? 11.415 -13.870 -9.104 1.00 74.88 89 GLY A N 1
ATOM 675 C CA . GLY A 1 89 ? 11.210 -15.096 -8.336 1.00 74.88 89 GLY A CA 1
ATOM 676 C C . GLY A 1 89 ? 9.743 -15.539 -8.298 1.00 74.88 89 GLY A C 1
ATOM 677 O O . GLY A 1 89 ? 9.090 -15.670 -9.337 1.00 74.88 89 GLY A O 1
ATOM 678 N N . ALA A 1 90 ? 9.237 -15.742 -7.079 1.00 80.62 90 ALA A N 1
ATOM 679 C CA . ALA A 1 90 ? 7.872 -16.187 -6.799 1.00 80.62 90 ALA A CA 1
ATOM 680 C C . ALA A 1 90 ? 6.781 -15.155 -7.141 1.00 80.62 90 ALA A C 1
ATOM 682 O O . ALA A 1 90 ? 5.609 -15.506 -7.117 1.00 80.62 90 ALA A O 1
ATOM 683 N N . CYS A 1 91 ? 7.144 -13.911 -7.466 1.00 88.12 91 CYS A N 1
ATOM 684 C CA . CYS A 1 91 ? 6.189 -12.851 -7.799 1.00 88.12 91 CYS A CA 1
ATOM 685 C C . CYS A 1 91 ? 5.929 -12.718 -9.305 1.00 88.12 91 CYS A C 1
ATOM 687 O O . CYS A 1 91 ? 5.280 -11.769 -9.735 1.00 88.12 91 CYS A O 1
ATOM 689 N N . THR A 1 92 ? 6.438 -13.641 -10.124 1.00 86.88 92 THR A N 1
ATOM 690 C CA . THR A 1 92 ? 6.195 -13.641 -11.572 1.00 86.88 92 THR A CA 1
ATOM 691 C C . THR A 1 92 ? 4.701 -13.809 -11.865 1.00 86.88 92 THR A C 1
ATOM 693 O O . THR A 1 92 ? 4.113 -14.828 -11.517 1.00 86.88 92 THR A O 1
ATOM 696 N N . GLY A 1 93 ? 4.096 -12.826 -12.534 1.00 87.50 93 GLY A N 1
ATOM 697 C CA . GLY A 1 93 ? 2.672 -12.824 -12.888 1.00 87.50 93 GLY A CA 1
ATOM 698 C C . GLY A 1 93 ? 1.734 -12.316 -11.788 1.00 87.50 93 GLY A C 1
ATOM 699 O O . GLY A 1 93 ? 0.532 -12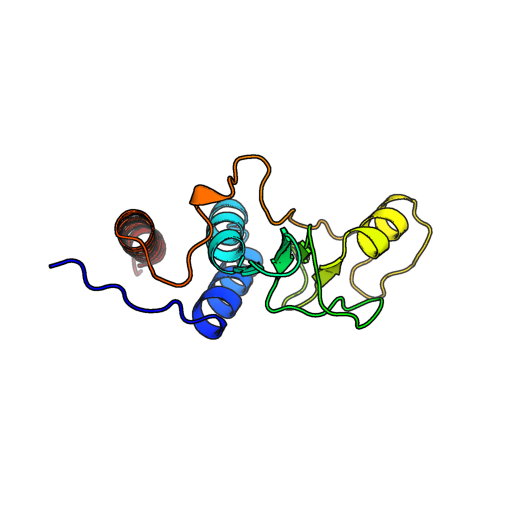.244 -12.023 1.00 87.50 93 GLY A O 1
ATOM 700 N N . HIS A 1 94 ? 2.248 -11.940 -10.614 1.00 92.31 94 HIS A N 1
ATOM 701 C CA . HIS A 1 94 ? 1.438 -11.286 -9.587 1.00 92.31 94 HIS A CA 1
ATOM 702 C C . HIS A 1 94 ? 1.174 -9.822 -9.944 1.00 92.31 94 HIS A C 1
ATOM 704 O O . HIS A 1 94 ? 1.964 -9.165 -10.630 1.00 92.31 94 HIS A O 1
ATOM 710 N N . GLU A 1 95 ? 0.062 -9.297 -9.449 1.00 93.44 95 GLU A N 1
ATOM 711 C CA . GLU A 1 95 ? -0.249 -7.879 -9.544 1.00 93.44 95 GLU A CA 1
ATOM 712 C C . GLU A 1 95 ? 0.287 -7.131 -8.315 1.00 93.44 95 GLU A C 1
ATOM 714 O O . GLU A 1 95 ? 0.610 -7.702 -7.267 1.00 93.44 95 GLU A O 1
ATOM 719 N N . PHE A 1 96 ? 0.401 -5.816 -8.457 1.00 95.62 96 PHE A N 1
ATOM 720 C CA . PHE A 1 96 ? 0.947 -4.935 -7.437 1.00 95.62 96 PHE A CA 1
ATOM 721 C C . PHE A 1 96 ? 0.016 -3.743 -7.250 1.00 95.62 96 PHE A C 1
ATOM 723 O O . PHE A 1 96 ? -0.499 -3.194 -8.225 1.00 95.62 96 PHE A O 1
ATOM 730 N N . LEU A 1 97 ? -0.182 -3.320 -6.001 1.00 96.88 97 LEU A N 1
ATOM 731 C CA . LEU A 1 97 ? -0.851 -2.048 -5.725 1.00 96.88 97 LEU A CA 1
ATOM 732 C C . LEU A 1 97 ? 0.113 -0.900 -6.047 1.00 96.88 97 LEU A C 1
ATOM 734 O O . LEU A 1 97 ? 1.326 -1.087 -6.077 1.00 96.88 97 LEU A O 1
ATOM 738 N N . ARG A 1 98 ? -0.409 0.309 -6.256 1.00 97.12 98 ARG A N 1
ATOM 739 C CA . ARG A 1 98 ? 0.401 1.518 -6.451 1.00 97.12 98 ARG A CA 1
ATOM 740 C C . ARG A 1 98 ? 0.225 2.440 -5.254 1.00 97.12 98 ARG A C 1
ATOM 742 O O . ARG A 1 98 ? -0.885 2.903 -5.019 1.00 97.12 98 ARG A O 1
ATOM 749 N N . ILE A 1 99 ? 1.311 2.726 -4.536 1.00 97.12 99 ILE A N 1
ATOM 750 C CA . ILE A 1 99 ? 1.321 3.568 -3.333 1.00 97.12 99 ILE A CA 1
ATOM 751 C C . ILE A 1 99 ? 2.330 4.716 -3.524 1.00 97.12 99 ILE A C 1
ATOM 753 O O . ILE A 1 99 ? 3.515 4.446 -3.718 1.00 97.12 99 ILE A O 1
ATOM 757 N N . PRO A 1 100 ? 1.936 5.999 -3.451 1.00 96.75 100 PRO A N 1
ATOM 758 C CA . PRO A 1 100 ? 0.575 6.493 -3.235 1.00 96.75 100 PRO A CA 1
ATOM 759 C C . PRO A 1 100 ? -0.427 6.014 -4.291 1.00 96.75 100 PRO A C 1
ATOM 761 O O . PRO A 1 100 ? -0.058 5.826 -5.454 1.00 96.75 100 PRO A O 1
ATOM 764 N N . SER A 1 101 ? -1.689 5.854 -3.891 1.00 96.25 101 SER A N 1
ATOM 765 C CA . SER A 1 101 ? -2.793 5.695 -4.846 1.00 96.25 101 SER A CA 1
ATOM 766 C C . SER A 1 101 ? -2.960 6.956 -5.701 1.00 96.25 101 SER A C 1
ATOM 768 O O . SER A 1 101 ? -2.424 8.018 -5.383 1.00 96.25 101 SER A O 1
ATOM 770 N N . GLU A 1 102 ? -3.660 6.845 -6.829 1.00 93.81 102 GLU A N 1
ATOM 771 C CA . GLU A 1 102 ? -3.815 7.963 -7.775 1.00 93.81 102 GLU A CA 1
ATOM 772 C C . GLU A 1 102 ? -4.564 9.163 -7.183 1.00 93.81 102 GLU A C 1
ATOM 774 O O . GLU A 1 102 ? -4.285 10.303 -7.545 1.00 93.81 102 GLU A O 1
ATOM 779 N N . ASP A 1 103 ? -5.481 8.908 -6.253 1.00 93.19 103 ASP A N 1
ATOM 780 C CA . ASP A 1 103 ? -6.283 9.902 -5.541 1.00 93.19 103 ASP A CA 1
ATOM 781 C C . ASP A 1 103 ? -5.593 10.468 -4.288 1.00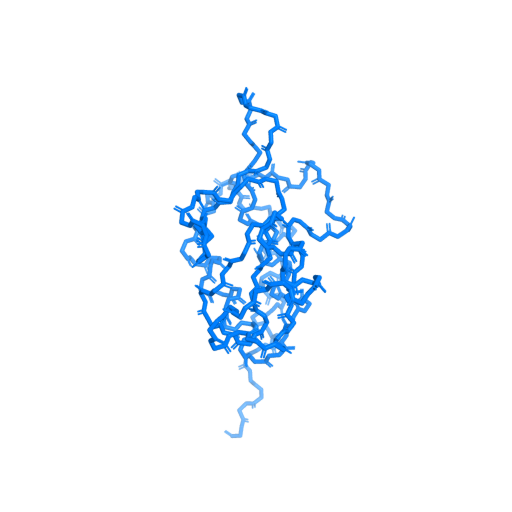 93.19 103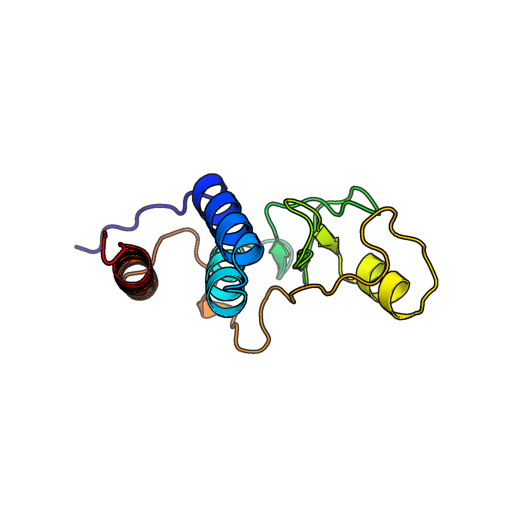 ASP A C 1
ATOM 783 O O . ASP A 1 103 ? -6.148 11.347 -3.626 1.00 93.19 103 ASP A O 1
ATOM 787 N N . TRP A 1 104 ? -4.391 9.991 -3.953 1.00 94.69 104 TRP A N 1
ATOM 788 C CA . TRP A 1 104 ? -3.654 10.484 -2.796 1.00 94.69 104 TRP A CA 1
ATOM 789 C C . TRP A 1 104 ? -2.979 11.832 -3.075 1.00 94.69 104 TRP A C 1
ATOM 791 O O . TRP A 1 104 ? -2.353 12.043 -4.117 1.00 94.69 104 TRP A O 1
ATOM 801 N N . THR A 1 105 ? -3.025 12.731 -2.096 1.00 91.69 105 THR A N 1
ATOM 802 C CA . THR A 1 105 ? -2.441 14.073 -2.163 1.00 91.69 105 THR A CA 1
ATOM 803 C C . THR A 1 105 ? -1.475 14.339 -1.008 1.00 91.69 105 THR A C 1
ATOM 805 O O . THR A 1 105 ? -1.584 13.781 0.084 1.00 91.69 105 THR A O 1
ATOM 808 N N . ARG A 1 106 ? -0.499 15.236 -1.226 1.00 88.88 106 ARG A N 1
ATOM 809 C CA . ARG A 1 106 ? 0.570 15.516 -0.243 1.00 88.88 106 ARG A CA 1
ATOM 810 C C . ARG A 1 106 ? 0.055 16.004 1.113 1.00 88.88 106 ARG A C 1
ATOM 812 O O . ARG A 1 106 ? 0.706 15.739 2.118 1.00 88.88 106 ARG A O 1
ATOM 819 N N . ASP A 1 107 ? -1.089 16.680 1.163 1.00 87.94 107 ASP A N 1
ATOM 820 C CA . ASP A 1 107 ? -1.723 17.147 2.403 1.00 87.94 107 ASP A CA 1
ATOM 821 C C . ASP A 1 107 ? -2.255 16.007 3.291 1.00 87.94 107 ASP A C 1
ATOM 823 O O . ASP A 1 107 ? -2.420 16.196 4.496 1.00 87.94 107 ASP A O 1
ATOM 827 N N . GLN A 1 108 ? -2.441 14.806 2.736 1.00 88.88 108 GLN A N 1
ATOM 828 C CA . GLN A 1 108 ? -2.798 13.608 3.500 1.00 88.88 108 GLN A CA 1
ATOM 829 C C . GLN A 1 108 ? -1.578 12.959 4.180 1.00 88.88 108 GLN A C 1
ATOM 831 O O . GLN A 1 108 ? -1.731 12.115 5.069 1.00 88.88 108 GLN A O 1
ATOM 836 N N . GLY A 1 109 ? -0.358 13.346 3.788 1.00 87.75 109 GLY A N 1
ATOM 837 C CA . GLY A 1 109 ? 0.889 12.897 4.400 1.00 87.75 109 GLY A CA 1
ATOM 838 C C . GLY A 1 109 ? 1.087 13.503 5.789 1.00 87.75 109 GLY A C 1
ATOM 839 O O . GLY A 1 109 ? 1.419 14.676 5.933 1.00 87.75 109 GLY A O 1
ATOM 840 N N . THR A 1 110 ? 0.909 12.697 6.835 1.00 86.94 110 THR A N 1
ATOM 841 C CA . THR A 1 110 ? 1.062 13.122 8.235 1.00 86.94 110 THR A CA 1
ATOM 842 C C . THR A 1 110 ? 1.638 12.004 9.101 1.00 86.94 110 THR A C 1
ATOM 844 O O . THR A 1 110 ? 1.410 10.827 8.822 1.00 86.94 110 THR A O 1
ATOM 847 N N . ASP A 1 111 ? 2.356 12.354 10.170 1.00 86.62 111 ASP A N 1
ATOM 848 C CA . ASP A 1 111 ? 2.949 11.422 11.137 1.00 86.62 111 ASP A CA 1
ATOM 849 C C . ASP A 1 111 ? 1.982 11.002 12.262 1.00 86.62 111 ASP A C 1
ATOM 851 O O . ASP A 1 111 ? 2.336 10.193 13.124 1.00 86.62 111 ASP A O 1
ATOM 855 N N . VAL A 1 112 ? 0.753 11.527 12.267 1.00 90.12 112 VAL A N 1
ATOM 856 C CA . VAL A 1 112 ? -0.261 11.271 13.302 1.00 90.12 112 VAL A CA 1
ATOM 857 C C . VAL A 1 112 ? -1.534 10.679 12.710 1.00 90.12 112 VAL A C 1
ATOM 859 O O . VAL A 1 112 ? -1.856 10.886 11.544 1.00 90.12 112 VAL A O 1
ATOM 862 N N . TYR A 1 113 ? -2.294 9.943 13.514 1.00 90.62 113 TYR A N 1
ATOM 863 C CA . TYR A 1 113 ? -3.619 9.492 13.106 1.00 90.62 113 TYR A CA 1
ATOM 864 C C . TYR A 1 113 ? -4.598 10.671 13.056 1.00 90.62 113 TYR A C 1
ATOM 866 O O . TYR A 1 113 ? -4.824 11.349 14.063 1.00 90.62 113 TYR A O 1
ATOM 874 N N . THR A 1 114 ? -5.194 10.906 11.885 1.00 91.12 114 THR A N 1
ATOM 875 C CA . THR A 1 114 ? -6.270 11.889 11.715 1.00 91.12 114 THR A CA 1
ATOM 876 C C . THR A 1 114 ? -7.578 11.352 12.296 1.00 91.12 114 THR A C 1
ATOM 878 O O . THR A 1 114 ? -7.749 10.143 12.471 1.00 91.12 114 THR A O 1
ATOM 881 N N . LYS A 1 115 ? -8.530 12.236 12.614 1.00 91.38 115 LYS A N 1
ATOM 882 C CA . LYS A 1 115 ? -9.835 11.796 13.137 1.00 91.38 115 LYS A CA 1
ATOM 883 C C . LYS A 1 115 ? -10.592 10.978 12.098 1.00 91.38 115 LYS A C 1
ATOM 885 O O . LYS A 1 115 ? -11.256 10.008 12.448 1.00 91.38 115 LYS A O 1
ATOM 890 N N . GLU A 1 116 ? -10.451 11.374 10.845 1.00 92.38 116 GLU A N 1
ATOM 891 C CA . GLU A 1 116 ? -11.047 10.767 9.668 1.00 92.38 116 GLU A CA 1
ATOM 892 C C . GLU A 1 116 ? -10.524 9.337 9.509 1.00 92.38 116 GLU A C 1
ATOM 894 O O . GLU A 1 116 ? -11.313 8.398 9.450 1.00 92.38 116 GLU A O 1
ATOM 899 N N . PHE A 1 117 ? -9.202 9.143 9.577 1.00 93.38 117 PHE A N 1
ATOM 900 C CA . PHE A 1 117 ? -8.611 7.809 9.495 1.00 93.38 117 PHE A CA 1
ATOM 901 C C . PHE A 1 117 ? -8.956 6.937 10.711 1.00 93.38 117 PHE A C 1
ATOM 903 O O . PHE A 1 117 ? -9.221 5.748 10.564 1.00 93.38 117 PHE A O 1
ATOM 910 N N . VAL A 1 118 ? -9.026 7.509 11.920 1.00 93.81 118 VAL A N 1
ATOM 911 C CA . VAL A 1 118 ? -9.490 6.768 13.108 1.00 93.81 118 VAL A CA 1
ATOM 912 C C . VAL A 1 118 ? -10.960 6.360 12.981 1.00 93.81 118 VAL A C 1
ATOM 914 O O . VAL A 1 118 ? -11.317 5.267 13.418 1.00 93.81 118 VAL A O 1
ATOM 917 N N . SER A 1 119 ? -11.821 7.207 12.408 1.00 95.38 119 SER A N 1
ATOM 918 C CA . SER A 1 119 ? -13.215 6.843 12.113 1.00 95.38 119 SER A CA 1
ATOM 919 C C . SER A 1 119 ? -13.263 5.681 11.130 1.00 95.38 119 SER A C 1
ATOM 921 O O . SER A 1 119 ? -13.888 4.662 11.415 1.00 95.38 119 SER A O 1
ATOM 923 N N . TRP A 1 120 ? -12.497 5.784 10.044 1.00 96.31 120 TRP A N 1
ATOM 924 C CA . TRP A 1 120 ? -12.380 4.732 9.044 1.00 96.31 120 TRP A CA 1
ATOM 925 C C . TRP A 1 120 ? -11.879 3.406 9.641 1.00 96.31 120 TRP A C 1
ATOM 927 O O . TRP A 1 120 ? -12.454 2.358 9.367 1.00 96.31 120 TRP A O 1
ATOM 937 N N . LEU A 1 121 ? -10.882 3.424 10.537 1.00 95.75 121 LEU A N 1
ATOM 938 C CA . LEU A 1 121 ? -10.414 2.218 11.238 1.00 95.75 121 LEU A CA 1
ATOM 939 C C . LEU A 1 121 ? -11.510 1.566 12.095 1.00 95.75 121 LEU A C 1
ATOM 941 O O . LEU A 1 121 ? -11.564 0.342 12.197 1.00 95.75 121 LEU A O 1
ATOM 945 N N . LYS A 1 122 ? -12.389 2.358 12.723 1.00 95.38 122 LYS A N 1
ATOM 946 C CA . LYS A 1 122 ? -13.522 1.825 13.500 1.00 95.38 122 LYS A CA 1
ATOM 947 C C . LYS A 1 122 ? -14.566 1.177 12.596 1.00 95.38 122 LYS A C 1
ATOM 949 O O . LYS A 1 122 ? -15.102 0.132 12.951 1.00 95.38 122 LYS A O 1
ATOM 954 N N . GLU A 1 123 ? -14.839 1.779 11.445 1.00 96.19 123 GLU A N 1
ATOM 955 C CA . GLU A 1 123 ? -15.738 1.221 10.430 1.00 96.19 123 GLU A CA 1
ATOM 956 C C . GLU A 1 123 ? -15.167 -0.067 9.831 1.00 96.19 123 GLU A C 1
ATOM 958 O O . GLU A 1 123 ? -15.887 -1.056 9.701 1.00 96.19 123 GLU A O 1
ATOM 963 N N . LEU A 1 124 ? -13.862 -0.091 9.548 1.00 96.00 124 LEU A N 1
ATOM 964 C CA . LEU A 1 124 ? -13.139 -1.289 9.129 1.00 96.00 124 LEU A CA 1
ATOM 965 C C . LEU A 1 124 ? -13.274 -2.400 10.177 1.00 96.00 124 LEU A C 1
ATOM 967 O O . LEU A 1 124 ? -13.660 -3.519 9.852 1.00 96.00 124 LEU A O 1
ATOM 971 N N . ALA A 1 125 ? -13.017 -2.084 11.448 1.00 95.06 125 ALA A N 1
ATOM 972 C CA . ALA A 1 125 ? -13.164 -3.042 12.538 1.00 95.06 125 ALA A CA 1
ATOM 973 C C . ALA A 1 125 ? -14.606 -3.555 12.666 1.00 95.06 125 ALA A C 1
ATOM 975 O O . ALA A 1 125 ? -14.802 -4.734 12.939 1.00 95.06 125 ALA A O 1
ATOM 976 N N . PHE A 1 126 ? -15.614 -2.703 12.448 1.00 94.00 126 PHE A N 1
ATOM 977 C CA . PHE A 1 126 ? -17.018 -3.119 12.431 1.00 94.00 126 PHE A CA 1
ATOM 978 C C . PHE A 1 126 ? -17.316 -4.071 11.267 1.00 94.00 126 PHE A C 1
ATOM 980 O O . PHE A 1 126 ? -17.933 -5.110 11.490 1.00 94.00 126 PHE A O 1
ATOM 987 N N . ARG A 1 127 ? -16.820 -3.766 10.059 1.00 93.12 127 ARG A N 1
ATOM 988 C CA . ARG A 1 127 ? -16.954 -4.621 8.866 1.00 93.12 127 ARG A CA 1
ATOM 989 C C . ARG A 1 127 ? -16.406 -6.029 9.107 1.00 93.12 127 ARG A C 1
ATOM 991 O O . ARG A 1 127 ? -17.027 -7.000 8.694 1.00 93.12 127 ARG A O 1
ATOM 998 N N . TYR A 1 128 ? -15.273 -6.132 9.802 1.00 91.31 128 TYR A N 1
ATOM 999 C CA . TYR A 1 128 ? -14.592 -7.400 10.087 1.00 91.31 128 TYR A CA 1
ATOM 1000 C C . TYR A 1 128 ? -14.918 -8.007 11.455 1.00 91.31 128 TYR A C 1
ATOM 1002 O O . TYR A 1 128 ? -14.331 -9.019 11.828 1.00 91.31 128 TYR A O 1
ATOM 1010 N N . LYS A 1 129 ? -15.871 -7.444 12.210 1.00 88.25 129 LYS A N 1
ATOM 1011 C CA . LYS A 1 129 ? -16.214 -7.909 13.566 1.00 88.25 129 LYS A CA 1
ATOM 1012 C C . LYS A 1 129 ? -16.824 -9.322 13.606 1.00 88.25 129 LYS A C 1
ATOM 1014 O O . LYS A 1 129 ? -16.979 -9.861 14.696 1.00 88.25 129 LYS A O 1
ATOM 1019 N N . SER A 1 130 ? -17.110 -9.927 12.451 1.00 72.19 130 SER A N 1
ATOM 1020 C CA . SER A 1 130 ? -17.885 -11.158 12.255 1.00 72.19 130 SER A CA 1
ATOM 1021 C C . SER A 1 130 ? -19.325 -11.073 12.781 1.00 72.19 130 SER A C 1
ATOM 1023 O O . SER A 1 130 ? -19.581 -10.763 13.945 1.00 72.19 130 SER A O 1
ATOM 1025 N N . GLU A 1 131 ? -20.284 -11.402 11.915 1.00 59.56 131 GLU A N 1
ATOM 1026 C CA . GLU A 1 131 ? -21.400 -12.245 12.335 1.00 59.56 131 GLU A CA 1
ATOM 1027 C C . GLU A 1 131 ? -20.778 -13.606 12.699 1.00 59.56 131 GLU A C 1
ATOM 1029 O O . GLU A 1 131 ? -20.327 -14.340 11.823 1.00 59.56 131 GLU A O 1
ATOM 1034 N N . ASN A 1 132 ? -20.640 -13.892 13.995 1.00 42.34 132 ASN A N 1
ATOM 1035 C CA . ASN A 1 132 ? -20.361 -15.246 14.488 1.00 42.34 132 ASN A CA 1
ATOM 1036 C C . ASN A 1 132 ? -21.484 -16.190 14.009 1.00 42.34 132 ASN A C 1
ATOM 1038 O O . ASN A 1 132 ? -22.649 -15.858 14.251 1.00 42.34 132 ASN A O 1
ATOM 1042 N N . PRO A 1 133 ? -21.196 -17.370 13.433 1.00 47.97 133 PRO A N 1
ATOM 1043 C CA . PRO A 1 133 ? -21.994 -18.560 13.713 1.00 47.97 133 PRO A CA 1
ATOM 1044 C C . PRO A 1 133 ? -21.915 -18.930 15.202 1.00 47.97 133 PRO A C 1
ATOM 1046 O O . PRO A 1 133 ? -20.823 -18.771 15.799 1.00 47.97 133 PRO A O 1
#

Sequence (133 aa):
MVLKTKKNAFFLSDLSYYLTQIGDFASATIVHNQNIVVDATMGDLAHGAICDSCHDSIMGIRYPCNTCPYYDLCHSCMSRYADGGATFGACTGHEFLRIPSEDWTRDQGTDVYTKEFVSWLKELAFRYKSENP

pLDDT: mean 88.41, std 12.0, range [42.34, 97.5]

Organism: NCBI:txid1353007

Radius of gyration: 15.66 Å; chains: 1; bounding box: 40×38×42 Å